Protein AF-A0A3Q9RMZ9-F1 (afdb_monomer_lite)

Radius of gyration: 12.89 Å; chains: 1; bounding box: 22×27×35 Å

Sequence (50 aa):
MSSKRVYRNELNLEYILNEIQKNKGTQFDPEIVNVFLSLFEQRTKKDIMK

Structure (mmCIF, N/CA/C/O backbone):
data_AF-A0A3Q9RMZ9-F1
#
_entry.id   AF-A0A3Q9RMZ9-F1
#
loop_
_atom_site.group_PDB
_atom_site.id
_atom_site.type_symbol
_atom_site.label_atom_id
_atom_site.label_alt_id
_atom_site.label_comp_id
_atom_site.label_asym_id
_atom_site.label_entity_id
_atom_site.label_seq_id
_atom_site.pdbx_PDB_ins_code
_atom_site.Cartn_x
_atom_site.Cartn_y
_atom_site.Cartn_z
_atom_site.occupancy
_atom_site.B_iso_or_equiv
_atom_site.auth_seq_id
_atom_site.auth_comp_id
_atom_site.auth_asym_id
_atom_site.auth_atom_id
_atom_site.pdbx_PDB_model_num
ATOM 1 N N . MET A 1 1 ? 3.670 -9.064 -6.851 1.00 87.06 1 MET A N 1
ATOM 2 C CA . MET A 1 1 ? 4.994 -8.733 -6.277 1.00 87.06 1 MET A CA 1
ATOM 3 C C . MET A 1 1 ? 5.579 -9.892 -5.474 1.00 87.06 1 MET A C 1
ATOM 5 O O . MET A 1 1 ? 6.795 -10.030 -5.468 1.00 87.06 1 MET A O 1
ATOM 9 N 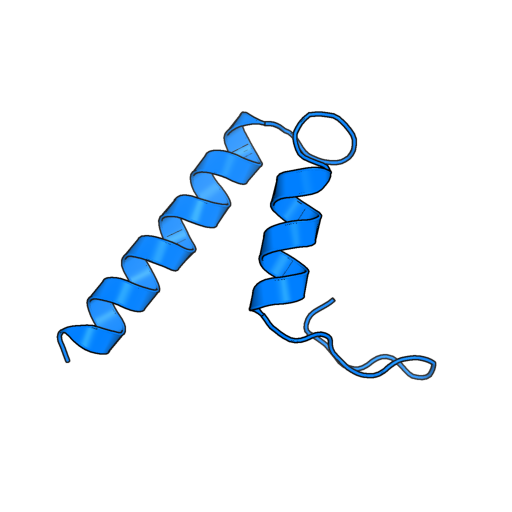N . SER A 1 2 ? 4.724 -10.710 -4.857 1.00 94.62 2 SER A N 1
ATOM 10 C CA . SER A 1 2 ? 5.053 -11.893 -4.050 1.00 94.62 2 SER A CA 1
ATOM 11 C C . SER A 1 2 ? 5.391 -13.158 -4.842 1.00 94.62 2 SER A C 1
ATOM 13 O O . SER A 1 2 ? 6.008 -14.058 -4.297 1.00 94.62 2 SER A O 1
ATOM 15 N N . SER A 1 3 ? 4.992 -13.255 -6.110 1.00 95.56 3 SER A N 1
ATOM 16 C CA . SER A 1 3 ? 5.339 -14.394 -6.969 1.00 95.56 3 SER A CA 1
ATOM 17 C C . SER A 1 3 ? 6.565 -14.092 -7.825 1.00 95.56 3 SER A C 1
ATOM 19 O O . SER A 1 3 ? 6.726 -12.960 -8.307 1.00 95.56 3 SER A O 1
ATOM 21 N N . LYS A 1 4 ? 7.377 -15.124 -8.068 1.00 95.94 4 LYS A N 1
ATOM 22 C CA . LYS A 1 4 ? 8.465 -15.098 -9.045 1.00 95.94 4 LYS A CA 1
ATOM 23 C C . LYS A 1 4 ? 7.915 -14.837 -10.447 1.00 95.94 4 LYS A C 1
ATOM 25 O O . LYS A 1 4 ? 6.893 -15.393 -10.843 1.00 95.94 4 LYS A O 1
ATOM 30 N N . ARG A 1 5 ? 8.597 -13.982 -11.201 1.00 95.50 5 ARG A N 1
ATOM 31 C CA . ARG A 1 5 ? 8.331 -13.695 -12.615 1.00 95.50 5 ARG A CA 1
ATOM 32 C C . ARG A 1 5 ? 9.564 -14.080 -13.427 1.00 95.50 5 ARG A C 1
ATOM 34 O O . ARG A 1 5 ? 10.672 -14.057 -12.901 1.00 95.50 5 ARG A O 1
ATOM 41 N N . VAL A 1 6 ? 9.393 -14.373 -14.718 1.00 97.12 6 VAL A N 1
ATOM 42 C CA . VAL A 1 6 ? 10.504 -14.770 -15.613 1.00 97.12 6 VAL A CA 1
ATOM 43 C C . VAL A 1 6 ? 11.663 -13.760 -15.582 1.00 97.12 6 VAL A C 1
ATOM 45 O O . VAL A 1 6 ? 12.821 -14.154 -15.604 1.00 97.12 6 VAL A O 1
ATOM 48 N N . TYR A 1 7 ? 11.353 -12.467 -15.461 1.00 95.69 7 TYR A N 1
ATOM 49 C CA . TYR A 1 7 ? 12.322 -11.365 -15.471 1.00 95.69 7 TYR A CA 1
ATOM 50 C C . TYR A 1 7 ? 12.675 -10.806 -14.080 1.00 95.69 7 TYR A C 1
ATOM 52 O O . TYR A 1 7 ? 13.434 -9.845 -13.982 1.00 95.69 7 TYR A O 1
ATOM 60 N N . ARG A 1 8 ? 12.085 -11.323 -12.993 1.00 94.88 8 ARG A N 1
ATOM 61 C CA . ARG A 1 8 ? 12.292 -10.775 -11.643 1.00 94.88 8 ARG A CA 1
ATOM 62 C C . ARG A 1 8 ? 11.910 -11.783 -10.566 1.00 94.88 8 ARG A C 1
ATOM 64 O O . ARG A 1 8 ? 10.804 -12.321 -10.594 1.00 94.88 8 ARG A O 1
ATOM 71 N N . ASN A 1 9 ? 12.759 -11.938 -9.555 1.00 95.88 9 ASN A N 1
ATOM 72 C CA . ASN A 1 9 ? 12.412 -12.706 -8.358 1.00 95.88 9 ASN A CA 1
ATOM 73 C C . ASN A 1 9 ? 11.240 -12.075 -7.585 1.00 95.88 9 ASN A C 1
ATOM 75 O O . ASN A 1 9 ? 10.857 -10.914 -7.791 1.00 95.88 9 ASN A O 1
ATOM 79 N N . GLU A 1 10 ? 10.624 -12.865 -6.717 1.00 96.19 10 GLU A N 1
ATOM 80 C CA . GLU A 1 10 ? 9.689 -12.384 -5.712 1.00 96.19 10 GLU A CA 1
ATOM 81 C C . GLU A 1 10 ? 10.334 -11.321 -4.818 1.00 96.19 10 GLU A C 1
ATOM 83 O O . GLU A 1 10 ? 11.545 -11.286 -4.605 1.00 96.19 10 GLU A O 1
ATOM 88 N N . LEU A 1 11 ? 9.499 -10.409 -4.334 1.00 96.00 11 LEU A N 1
ATOM 89 C CA . LEU A 1 11 ? 9.908 -9.387 -3.383 1.00 96.00 11 LEU A CA 1
ATOM 90 C C . LEU A 1 11 ? 9.576 -9.872 -1.975 1.00 96.00 11 LEU A C 1
ATOM 92 O O . LEU A 1 11 ? 8.610 -10.616 -1.787 1.00 96.00 11 LEU A O 1
ATOM 96 N N . ASN A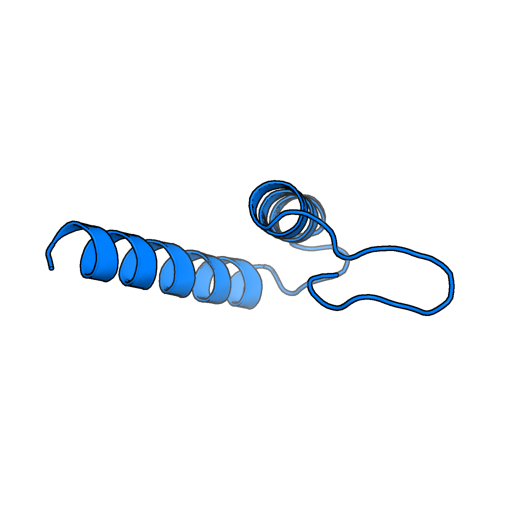 1 12 ? 10.367 -9.440 -0.994 1.00 95.38 12 ASN A N 1
ATOM 97 C CA . ASN A 1 12 ? 10.079 -9.756 0.398 1.00 95.38 12 ASN A CA 1
ATOM 98 C C . ASN A 1 12 ? 8.755 -9.101 0.836 1.00 95.38 12 ASN A C 1
ATOM 100 O O . ASN A 1 12 ? 8.299 -8.115 0.248 1.00 95.38 12 ASN A O 1
ATOM 104 N N . LEU A 1 13 ? 8.112 -9.681 1.849 1.00 92.88 13 LEU A N 1
ATOM 105 C CA . LEU A 1 13 ? 6.780 -9.251 2.267 1.00 92.88 13 LEU A CA 1
ATOM 106 C C . LEU A 1 13 ? 6.770 -7.795 2.754 1.00 92.88 13 LEU A C 1
ATOM 108 O O . LEU A 1 13 ? 5.871 -7.046 2.392 1.00 92.88 13 LEU A O 1
ATOM 112 N N . GLU A 1 14 ? 7.785 -7.383 3.510 1.00 94.38 14 GLU A N 1
ATOM 113 C CA . GLU A 1 14 ? 7.911 -6.020 4.038 1.00 94.38 14 GLU A CA 1
ATOM 114 C C . GLU A 1 14 ? 7.938 -4.966 2.923 1.00 94.38 14 GLU A C 1
ATOM 116 O O . GLU A 1 14 ? 7.171 -4.005 2.945 1.00 94.38 14 GLU A O 1
ATOM 121 N N . TYR A 1 15 ? 8.756 -5.183 1.893 1.00 96.38 15 TYR A N 1
ATOM 122 C CA . TYR A 1 15 ? 8.842 -4.312 0.726 1.00 96.38 15 TYR A CA 1
ATOM 123 C C . TYR A 1 15 ? 7.499 -4.225 -0.003 1.00 96.38 15 TYR A C 1
ATOM 125 O O . TYR A 1 15 ? 7.084 -3.147 -0.420 1.00 96.38 15 TYR A O 1
ATOM 133 N N . ILE A 1 16 ? 6.790 -5.350 -0.136 1.00 96.38 16 ILE A N 1
ATOM 134 C CA . ILE A 1 16 ? 5.466 -5.381 -0.769 1.00 96.38 16 ILE A CA 1
ATOM 135 C C . ILE A 1 16 ? 4.463 -4.539 0.020 1.00 96.38 16 ILE A C 1
ATOM 137 O O . ILE A 1 16 ? 3.747 -3.738 -0.578 1.00 96.38 16 ILE A O 1
ATOM 141 N N . LEU A 1 17 ? 4.407 -4.715 1.341 1.00 96.25 17 LEU A N 1
ATOM 142 C CA . LEU A 1 17 ? 3.479 -3.977 2.198 1.00 96.25 17 LEU A CA 1
ATOM 143 C C . LEU A 1 17 ? 3.790 -2.473 2.185 1.00 96.25 17 LEU A C 1
ATOM 145 O O . LEU A 1 17 ? 2.870 -1.665 2.054 1.00 96.25 17 LEU A O 1
ATOM 149 N N . ASN A 1 18 ? 5.072 -2.099 2.217 1.00 97.44 18 ASN A N 1
ATOM 150 C CA . ASN A 1 18 ? 5.502 -0.703 2.129 1.00 97.44 18 ASN A CA 1
ATOM 151 C C . ASN A 1 18 ? 5.131 -0.054 0.791 1.00 97.44 18 ASN A C 1
ATOM 153 O O . ASN A 1 18 ? 4.630 1.067 0.779 1.00 97.44 18 ASN A O 1
ATOM 157 N N . GLU A 1 19 ? 5.319 -0.743 -0.334 1.00 97.88 19 GLU A N 1
ATOM 158 C CA . GLU A 1 19 ? 4.921 -0.217 -1.646 1.00 97.88 19 GLU A CA 1
ATOM 159 C C . GLU A 1 19 ? 3.400 -0.049 -1.769 1.00 97.88 19 GLU A C 1
ATOM 161 O O . GLU A 1 19 ? 2.936 0.943 -2.331 1.00 97.88 19 GLU A O 1
ATOM 166 N N . ILE A 1 20 ? 2.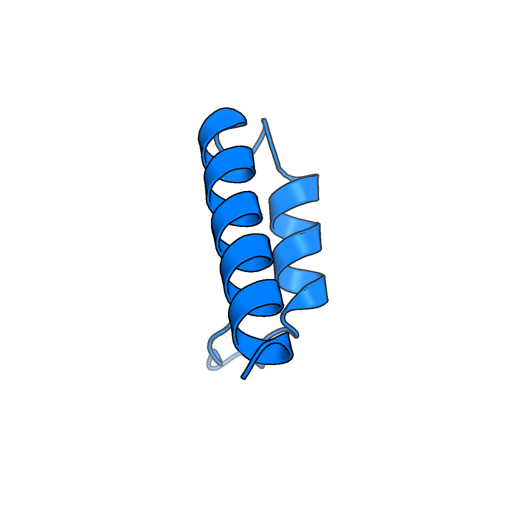603 -0.967 -1.210 1.00 97.50 20 ILE A N 1
ATOM 167 C CA . ILE A 1 20 ? 1.138 -0.825 -1.181 1.00 97.50 20 ILE A CA 1
ATOM 168 C C . ILE A 1 20 ? 0.736 0.402 -0.352 1.00 97.50 20 ILE A C 1
ATOM 170 O O . ILE A 1 20 ? -0.065 1.217 -0.809 1.00 97.50 20 ILE A O 1
ATOM 174 N N . GLN A 1 21 ? 1.326 0.573 0.835 1.00 97.25 21 GLN A N 1
ATOM 175 C CA . GLN A 1 21 ? 1.061 1.724 1.700 1.00 97.25 21 GLN A CA 1
ATOM 176 C C . GLN A 1 21 ? 1.485 3.048 1.047 1.00 97.25 21 GLN A C 1
ATOM 178 O O . GLN A 1 21 ? 0.756 4.036 1.128 1.00 97.25 21 GLN A O 1
ATOM 183 N N . LYS A 1 22 ? 2.647 3.076 0.386 1.00 98.12 22 LYS A N 1
ATOM 184 C CA . LYS A 1 22 ? 3.196 4.265 -0.281 1.00 98.12 22 LYS A CA 1
ATOM 185 C C . LYS A 1 22 ? 2.310 4.757 -1.425 1.00 98.12 22 LYS A C 1
ATOM 187 O O . LYS A 1 22 ? 2.193 5.961 -1.624 1.00 98.12 22 LYS A O 1
ATOM 192 N N . ASN A 1 23 ? 1.684 3.840 -2.161 1.00 98.00 23 ASN A N 1
ATOM 193 C CA . ASN A 1 23 ? 0.831 4.158 -3.310 1.00 98.00 23 ASN A CA 1
ATOM 194 C C . ASN A 1 23 ? -0.671 4.219 -2.951 1.00 98.00 23 ASN A C 1
ATOM 196 O O . ASN A 1 23 ? -1.543 4.180 -3.828 1.00 98.00 23 ASN A O 1
ATOM 200 N N . LYS A 1 24 ? -0.987 4.316 -1.655 1.00 98.12 24 LYS A N 1
ATOM 201 C CA . LYS A 1 24 ? -2.346 4.503 -1.145 1.00 98.12 24 LYS A CA 1
ATOM 202 C C . LYS A 1 24 ? -2.901 5.866 -1.564 1.00 98.12 24 LYS A C 1
ATOM 204 O O . LYS A 1 24 ? -2.276 6.892 -1.320 1.00 98.12 24 LYS A O 1
ATOM 209 N N . GLY A 1 25 ? -4.093 5.882 -2.155 1.00 97.31 25 GLY A N 1
ATOM 210 C CA . GLY A 1 25 ? -4.740 7.098 -2.657 1.00 97.31 25 GLY A CA 1
ATOM 211 C C . GLY A 1 25 ? -4.262 7.555 -4.032 1.00 97.31 25 GLY A C 1
ATOM 212 O O . GLY A 1 25 ? -4.746 8.569 -4.523 1.00 97.31 25 GLY A O 1
ATOM 213 N N . THR A 1 26 ? -3.346 6.816 -4.666 1.00 98.00 26 THR A N 1
ATOM 214 C CA . THR A 1 26 ? -2.922 7.063 -6.051 1.00 98.00 26 THR A CA 1
ATOM 215 C C . THR A 1 26 ? -3.227 5.859 -6.936 1.00 98.00 26 THR A C 1
ATOM 217 O O . THR A 1 26 ? -4.088 5.937 -7.805 1.00 98.00 26 THR A O 1
ATOM 220 N N . GLN A 1 27 ? -2.557 4.729 -6.702 1.00 97.94 27 GLN A N 1
ATOM 221 C CA . GLN A 1 27 ? -2.780 3.482 -7.444 1.00 97.94 27 GLN A CA 1
ATOM 222 C C . GLN A 1 27 ? -3.836 2.594 -6.789 1.00 97.94 27 GLN A C 1
ATOM 224 O O . GLN A 1 27 ? -4.436 1.755 -7.459 1.00 97.94 27 GLN A O 1
ATOM 229 N N . PHE A 1 28 ? -4.038 2.761 -5.482 1.00 97.88 28 PHE A N 1
ATOM 230 C CA . PHE A 1 28 ? -4.956 1.955 -4.692 1.00 97.88 28 PHE A CA 1
ATOM 231 C C . PHE A 1 28 ? -5.949 2.835 -3.951 1.00 97.88 28 PHE A C 1
ATOM 233 O O . PHE A 1 28 ? -5.600 3.916 -3.473 1.00 97.88 28 PHE A O 1
ATOM 240 N N . ASP A 1 29 ? -7.166 2.327 -3.798 1.00 98.31 29 ASP A N 1
ATOM 241 C CA . ASP A 1 29 ? -8.176 2.954 -2.960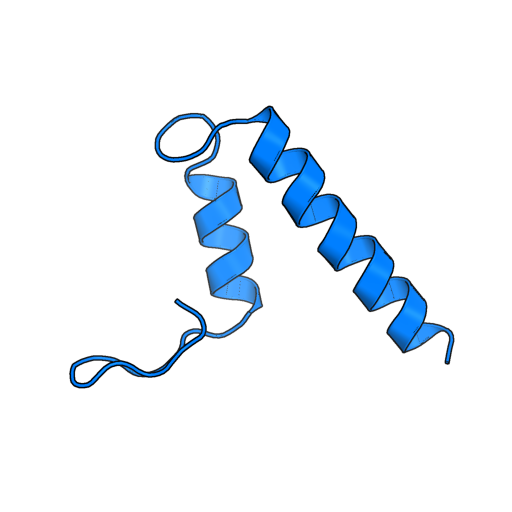 1.00 98.31 29 ASP A CA 1
ATOM 242 C C . ASP A 1 29 ? -7.699 3.017 -1.488 1.00 98.31 29 ASP A C 1
ATOM 244 O O . ASP A 1 29 ? -7.257 1.994 -0.944 1.00 98.31 29 ASP A O 1
ATOM 248 N N . PRO A 1 30 ? -7.755 4.193 -0.829 1.00 98.19 30 PRO A N 1
ATOM 249 C CA . PRO A 1 30 ? -7.305 4.348 0.549 1.00 98.19 30 PRO A CA 1
ATOM 250 C C . PRO A 1 30 ? -7.982 3.429 1.562 1.00 98.19 30 PRO A C 1
ATOM 252 O O . PRO A 1 30 ? -7.308 2.922 2.464 1.00 98.19 30 PRO A O 1
ATOM 255 N N . GLU A 1 31 ? -9.291 3.223 1.438 1.00 98.19 31 GLU A N 1
ATOM 256 C CA . GLU A 1 31 ? -10.061 2.405 2.369 1.00 98.19 31 GLU A CA 1
ATOM 257 C C . GLU A 1 31 ? -9.702 0.931 2.199 1.00 98.19 31 GLU A C 1
ATOM 259 O O . GLU A 1 31 ? -9.444 0.237 3.187 1.00 98.19 31 GLU A O 1
ATOM 264 N N . ILE A 1 32 ? -9.561 0.473 0.953 1.00 98.06 32 ILE A N 1
ATOM 265 C CA . ILE A 1 32 ? -9.157 -0.906 0.656 1.00 98.06 32 ILE A CA 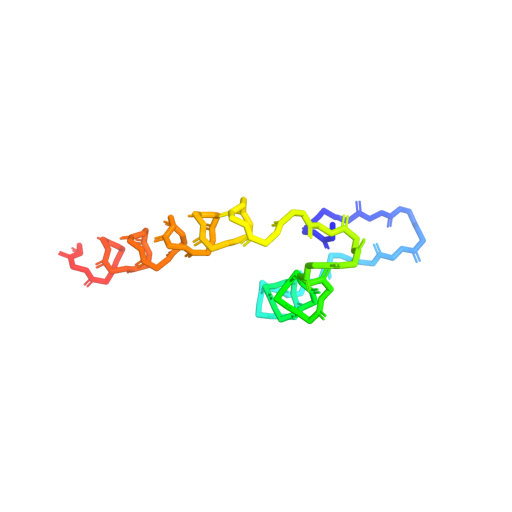1
ATOM 266 C C . ILE A 1 32 ? -7.753 -1.206 1.181 1.00 98.06 32 ILE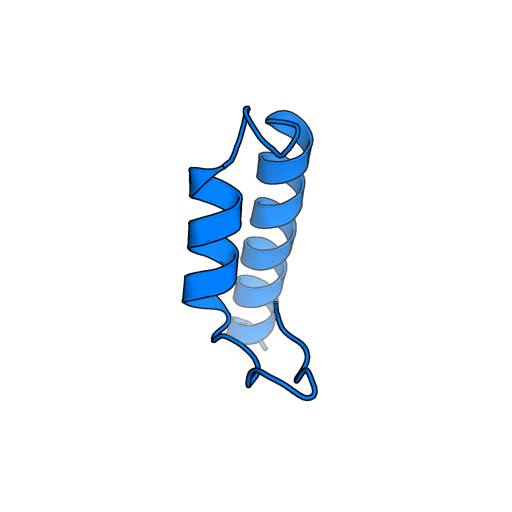 A C 1
ATOM 268 O O . ILE A 1 32 ? -7.540 -2.275 1.755 1.00 98.06 32 ILE A O 1
ATOM 272 N N . VAL A 1 33 ? -6.796 -0.281 1.044 1.00 98.00 33 VAL A N 1
ATOM 273 C CA . VAL A 1 33 ? -5.445 -0.479 1.601 1.00 98.00 33 VAL A CA 1
ATOM 274 C C . VAL A 1 33 ? -5.491 -0.609 3.122 1.00 98.00 33 VAL A C 1
ATOM 276 O O . VAL A 1 33 ? -4.855 -1.509 3.670 1.00 98.00 33 VAL A O 1
ATOM 279 N N . ASN A 1 34 ? -6.265 0.235 3.811 1.00 97.31 34 ASN A N 1
ATOM 280 C CA . ASN A 1 34 ? -6.389 0.161 5.269 1.00 97.31 34 ASN A CA 1
ATOM 281 C C . ASN A 1 34 ? -6.962 -1.199 5.713 1.00 97.31 34 ASN A C 1
ATOM 283 O O . ASN A 1 34 ? -6.404 -1.845 6.603 1.00 97.31 34 ASN A O 1
ATOM 287 N N . VAL A 1 35 ? -8.036 -1.666 5.061 1.00 97.44 35 VAL A N 1
ATOM 288 C CA . VAL A 1 35 ? -8.634 -2.982 5.340 1.00 97.44 35 VAL A CA 1
ATOM 289 C C . VAL A 1 35 ? -7.631 -4.098 5.057 1.00 97.44 35 VAL A C 1
ATOM 291 O O . VAL A 1 35 ? -7.398 -4.945 5.919 1.00 97.44 35 VAL A O 1
ATOM 294 N N . PHE A 1 36 ? -6.985 -4.083 3.891 1.00 96.38 36 PHE A N 1
ATOM 295 C CA . PHE A 1 36 ? -6.006 -5.092 3.496 1.00 96.38 36 PHE A CA 1
ATOM 296 C C . PHE A 1 36 ? -4.861 -5.223 4.508 1.00 96.38 36 PHE A C 1
ATOM 298 O O . PHE A 1 36 ? -4.557 -6.334 4.942 1.00 96.38 36 PHE A O 1
ATOM 305 N N . LEU A 1 37 ? -4.259 -4.110 4.936 1.00 95.25 37 LEU A N 1
ATOM 306 C CA . LEU A 1 37 ? -3.157 -4.130 5.903 1.00 95.25 37 LEU A CA 1
ATOM 307 C C . LEU A 1 37 ? -3.610 -4.627 7.283 1.00 95.25 37 LEU A C 1
ATOM 309 O O . LEU A 1 37 ? -2.908 -5.428 7.902 1.00 95.25 37 LEU A O 1
ATOM 313 N N . SER A 1 38 ? -4.817 -4.255 7.723 1.00 94.94 38 SER A N 1
ATOM 314 C CA . SER A 1 38 ? -5.374 -4.741 8.993 1.00 94.94 38 SER A CA 1
ATOM 315 C C . SER A 1 38 ? -5.522 -6.270 9.039 1.00 94.94 38 SER A C 1
ATOM 317 O O . SER A 1 38 ? -5.309 -6.885 10.087 1.00 94.94 38 SER A O 1
ATOM 319 N N . LEU A 1 39 ? -5.827 -6.910 7.902 1.00 94.06 39 LEU A N 1
ATOM 320 C CA . LEU A 1 39 ? -5.941 -8.369 7.810 1.00 94.06 39 LEU A CA 1
ATOM 321 C C . LEU A 1 39 ? -4.580 -9.055 7.996 1.00 94.06 39 LEU A C 1
ATOM 323 O O . LEU A 1 39 ? -4.504 -10.127 8.601 1.00 94.06 39 LEU A O 1
ATOM 327 N N . PHE A 1 40 ? -3.500 -8.434 7.516 1.00 87.75 40 PHE A N 1
ATOM 328 C CA . PHE A 1 40 ? -2.141 -8.935 7.722 1.00 87.75 40 PHE A CA 1
ATOM 329 C C . PHE A 1 40 ? -1.709 -8.818 9.184 1.00 87.75 40 PHE A C 1
ATOM 331 O O . PHE A 1 40 ? -1.170 -9.779 9.727 1.00 87.75 40 PHE A O 1
ATOM 338 N N . GLU A 1 41 ? -2.001 -7.702 9.854 1.00 84.56 41 GLU A N 1
ATOM 339 C CA . GLU A 1 41 ? -1.696 -7.542 11.282 1.00 84.56 41 GLU A CA 1
ATOM 340 C C . GLU A 1 41 ? -2.427 -8.568 12.156 1.00 84.56 41 GLU A C 1
ATOM 342 O O . GLU A 1 41 ? -1.836 -9.156 13.065 1.00 84.56 41 GLU A O 1
ATOM 347 N N . GLN A 1 42 ? -3.709 -8.814 11.871 1.00 85.12 42 GLN A N 1
ATOM 348 C CA . GLN A 1 42 ? -4.505 -9.814 12.586 1.00 85.12 42 GLN A CA 1
ATOM 349 C C . GLN A 1 42 ? -3.942 -11.223 12.399 1.00 85.12 42 GLN A C 1
ATOM 351 O O . GLN A 1 42 ? -3.863 -11.993 13.360 1.00 85.12 42 GLN A O 1
ATOM 356 N N . ARG A 1 43 ? -3.516 -11.558 11.177 1.00 81.38 43 ARG A N 1
ATOM 357 C CA . ARG A 1 43 ? -2.895 -12.850 10.885 1.00 81.38 43 ARG A CA 1
ATOM 358 C C . ARG A 1 43 ? -1.566 -13.015 11.622 1.00 81.38 43 ARG A C 1
ATOM 360 O O . ARG A 1 43 ? -1.396 -14.016 12.306 1.00 81.38 43 ARG A O 1
ATOM 367 N N . THR A 1 44 ? -0.686 -12.016 11.577 1.00 75.88 44 THR A N 1
ATOM 368 C CA . THR A 1 44 ? 0.604 -12.052 12.286 1.00 75.88 44 THR A CA 1
ATOM 369 C C . THR A 1 44 ? 0.421 -12.236 13.793 1.00 75.88 44 THR A C 1
ATOM 371 O O . THR A 1 44 ? 1.087 -13.072 14.396 1.00 75.88 44 THR A O 1
ATOM 374 N N . LYS A 1 45 ? -0.529 -11.523 14.416 1.00 73.06 45 LYS A N 1
ATOM 375 C CA . LYS A 1 45 ? -0.851 -11.705 15.845 1.00 73.06 45 LYS A CA 1
ATOM 376 C C . LYS A 1 45 ? -1.330 -13.124 16.155 1.00 73.06 45 LYS A C 1
ATOM 378 O O . LYS A 1 45 ? -0.929 -13.700 17.161 1.00 73.06 45 LYS A O 1
ATOM 383 N N . LYS A 1 46 ? -2.162 -13.697 15.282 1.00 71.56 46 LYS A N 1
ATOM 384 C CA . LYS A 1 46 ? -2.669 -15.067 15.424 1.00 71.56 46 LYS A CA 1
ATOM 385 C C . LYS A 1 46 ? -1.572 -16.125 15.281 1.00 71.56 46 LYS A C 1
ATOM 387 O O . LYS A 1 46 ? -1.658 -17.153 15.942 1.00 71.56 46 LYS A O 1
ATOM 392 N N . ASP A 1 47 ? -0.569 -15.872 14.447 1.00 72.25 47 ASP A N 1
ATOM 393 C CA . ASP A 1 47 ? 0.562 -16.780 14.244 1.00 72.25 47 ASP A CA 1
ATOM 394 C C . ASP A 1 47 ? 1.581 -16.708 15.402 1.00 72.25 47 ASP A C 1
ATOM 396 O O . ASP A 1 47 ? 2.192 -17.719 15.718 1.00 72.25 47 ASP A O 1
ATOM 400 N N . ILE A 1 48 ? 1.719 -15.557 16.079 1.00 71.50 48 ILE A N 1
ATOM 401 C CA . ILE A 1 48 ? 2.561 -15.394 17.287 1.00 71.50 48 ILE A CA 1
ATOM 402 C C . ILE A 1 48 ? 1.902 -15.997 18.543 1.00 71.50 48 ILE A C 1
ATOM 404 O O . ILE A 1 48 ? 2.593 -16.427 19.460 1.00 71.50 48 ILE A O 1
ATOM 408 N N . MET A 1 49 ? 0.568 -16.004 18.612 1.00 62.50 49 MET A N 1
ATOM 409 C CA . MET A 1 49 ? -0.194 -16.557 19.745 1.00 62.50 49 MET A CA 1
ATOM 410 C C . MET A 1 49 ? -0.436 -18.077 19.664 1.00 62.50 49 MET A C 1
ATOM 412 O O . MET A 1 49 ? -1.128 -18.618 20.529 1.00 62.50 49 MET A O 1
ATOM 416 N N . LYS A 1 50 ? 0.068 -18.750 18.627 1.00 51.28 50 LYS A N 1
ATOM 417 C CA . LYS A 1 50 ? 0.041 -20.212 18.483 1.00 51.28 50 LYS A CA 1
ATOM 418 C C . LYS A 1 50 ? 1.348 -20.824 18.956 1.00 51.28 50 LYS A C 1
ATOM 420 O O . LYS A 1 50 ? 1.260 -21.930 19.530 1.00 51.28 50 LYS A O 1
#

pLDDT: mean 91.49, std 10.48, range [51.28, 98.31]

Foldseek 3Di:
DQPQDPVDGGDDPVVVLVVLVVCDPPPDDNVVNVVVVVVVVVVVVVVVVD

InterPro domains:
  IPR037522 HD-GYP domain [PS51832] (1-50)

Organism: NCBI:txid228899

Secondary structure (DSSP, 8-state):
--S-BTTBPPPPHHHHHHHHHHTBTTTB-HHHHHHHHHHHHHHHHHHHT-